Protein AF-A0A9D6NRF8-F1 (afdb_monomer_lite)

Structure (mmCIF, N/CA/C/O backbone):
data_AF-A0A9D6NRF8-F1
#
_entry.id   AF-A0A9D6NRF8-F1
#
loop_
_atom_site.group_PDB
_atom_site.id
_atom_site.type_symbol
_atom_site.label_atom_id
_atom_site.label_alt_id
_atom_site.label_comp_id
_atom_site.label_asym_id
_atom_site.label_entity_id
_atom_site.label_seq_id
_atom_site.pdbx_PDB_ins_code
_atom_site.Cartn_x
_atom_site.Cartn_y
_atom_site.Cartn_z
_atom_site.occupancy
_atom_site.B_iso_or_equiv
_atom_site.auth_seq_id
_atom_site.auth_comp_id
_atom_site.auth_asym_id
_atom_site.auth_atom_id
_atom_site.pdbx_PDB_model_num
ATOM 1 N N . MET A 1 1 ? 6.842 20.032 -5.860 1.00 57.06 1 MET A N 1
ATOM 2 C CA . MET A 1 1 ? 5.578 19.379 -5.430 1.00 57.06 1 MET A CA 1
ATOM 3 C C . MET A 1 1 ? 4.838 18.588 -6.525 1.00 57.06 1 MET A C 1
ATOM 5 O O . MET A 1 1 ? 4.118 17.661 -6.179 1.00 57.06 1 MET A O 1
ATOM 9 N N . LYS A 1 2 ? 5.021 18.854 -7.833 1.00 57.56 2 LYS A N 1
ATOM 10 C CA . LYS A 1 2 ? 4.285 18.153 -8.916 1.00 57.56 2 LYS A CA 1
ATOM 11 C C . LYS A 1 2 ? 4.530 16.628 -9.007 1.00 57.56 2 LYS A C 1
ATOM 13 O O . LYS A 1 2 ? 3.641 15.907 -9.446 1.00 57.56 2 LYS A O 1
ATOM 18 N N . HIS A 1 3 ? 5.682 16.123 -8.555 1.00 65.31 3 HIS A N 1
ATOM 19 C CA . HIS A 1 3 ? 6.036 14.695 -8.653 1.00 65.31 3 HIS A CA 1
ATOM 20 C C . HIS A 1 3 ? 5.381 13.787 -7.595 1.00 65.31 3 HIS A C 1
ATOM 22 O O . HIS A 1 3 ? 5.266 12.589 -7.826 1.00 65.31 3 HIS A O 1
ATOM 28 N N . ALA A 1 4 ? 4.906 14.333 -6.468 1.00 81.69 4 ALA A N 1
ATOM 29 C CA . ALA A 1 4 ? 4.373 13.530 -5.360 1.00 81.69 4 ALA A CA 1
ATOM 30 C C . ALA A 1 4 ? 2.891 13.151 -5.526 1.00 81.69 4 ALA A C 1
ATOM 32 O O . ALA A 1 4 ? 2.429 12.170 -4.955 1.00 81.69 4 ALA A O 1
ATOM 33 N N . ARG A 1 5 ? 2.130 13.892 -6.340 1.00 88.00 5 ARG A N 1
ATOM 34 C CA . ARG A 1 5 ? 0.669 13.735 -6.419 1.00 88.00 5 ARG A CA 1
ATOM 35 C C . ARG A 1 5 ? 0.232 12.364 -6.943 1.00 88.00 5 ARG A C 1
ATOM 37 O O . ARG A 1 5 ? -0.713 11.790 -6.421 1.00 88.00 5 ARG A O 1
ATOM 44 N N . ARG A 1 6 ? 0.911 11.840 -7.970 1.00 88.31 6 ARG A N 1
ATOM 45 C CA . ARG A 1 6 ? 0.571 10.535 -8.565 1.00 88.31 6 ARG A CA 1
ATOM 46 C C . ARG A 1 6 ? 0.812 9.376 -7.584 1.00 88.31 6 ARG A C 1
ATOM 48 O O . ARG A 1 6 ? -0.143 8.647 -7.342 1.00 88.31 6 ARG A O 1
ATOM 55 N N . PRO A 1 7 ? 2.008 9.225 -6.977 1.00 86.94 7 PRO A N 1
ATOM 56 C CA . PRO A 1 7 ? 2.237 8.200 -5.958 1.00 86.94 7 PRO A CA 1
ATOM 57 C C . PRO A 1 7 ? 1.274 8.291 -4.773 1.00 86.94 7 PRO A C 1
ATOM 59 O O . PRO A 1 7 ? 0.786 7.262 -4.323 1.00 86.94 7 PRO A O 1
ATOM 62 N N . LEU A 1 8 ? 0.957 9.505 -4.305 1.00 88.19 8 LEU A N 1
ATOM 63 C CA . LEU A 1 8 ? 0.017 9.699 -3.199 1.00 88.19 8 LEU A CA 1
ATOM 64 C C . LEU A 1 8 ? -1.392 9.210 -3.551 1.00 88.19 8 LEU A C 1
ATOM 66 O O . LEU A 1 8 ? -1.963 8.434 -2.796 1.00 88.19 8 LEU A O 1
ATOM 70 N N . LEU A 1 9 ? -1.935 9.604 -4.708 1.00 92.06 9 LEU A N 1
ATOM 71 C CA . LEU A 1 9 ? -3.268 9.163 -5.139 1.00 92.06 9 LEU A CA 1
ATOM 72 C C . LEU A 1 9 ? -3.340 7.644 -5.327 1.00 92.06 9 LEU A C 1
ATOM 74 O O . LEU A 1 9 ? -4.295 7.017 -4.878 1.00 92.06 9 LEU A O 1
ATOM 78 N N . VAL A 1 10 ? -2.322 7.049 -5.955 1.00 88.88 10 VAL A N 1
ATOM 79 C CA . VAL A 1 10 ? -2.254 5.590 -6.127 1.00 88.88 10 VAL A CA 1
ATOM 80 C C . VAL A 1 10 ? -2.159 4.894 -4.769 1.00 88.88 10 VAL A C 1
ATOM 82 O O . VAL A 1 10 ? -2.872 3.923 -4.542 1.00 88.88 10 VAL A O 1
ATOM 85 N N . GLY A 1 11 ? -1.342 5.416 -3.851 1.00 88.50 11 GLY A N 1
ATOM 86 C CA . GLY A 1 11 ? -1.225 4.901 -2.488 1.00 88.50 11 GLY A CA 1
ATOM 87 C C . GLY A 1 11 ? -2.538 4.979 -1.708 1.00 88.50 11 GLY A C 1
ATOM 88 O O . GLY A 1 11 ? -2.899 4.014 -1.042 1.00 88.50 11 GLY A O 1
ATOM 89 N N . MET A 1 12 ? -3.291 6.077 -1.841 1.00 89.44 12 MET A N 1
ATOM 90 C CA . MET A 1 12 ? -4.616 6.214 -1.226 1.00 89.44 12 MET A CA 1
ATOM 91 C C . MET A 1 12 ? -5.593 5.168 -1.767 1.00 89.44 12 MET A C 1
ATOM 93 O O . MET A 1 12 ? -6.209 4.460 -0.979 1.00 89.44 12 MET A O 1
ATOM 97 N N . ILE A 1 13 ? -5.703 5.027 -3.093 1.00 91.19 13 ILE A N 1
ATOM 98 C CA . ILE A 1 13 ? -6.592 4.030 -3.713 1.00 91.19 13 ILE A CA 1
ATOM 99 C C . ILE A 1 13 ? -6.191 2.615 -3.281 1.00 91.19 13 ILE A C 1
ATOM 101 O O . ILE A 1 13 ? -7.047 1.824 -2.898 1.00 91.19 13 ILE A O 1
ATOM 105 N N . HIS A 1 14 ? -4.894 2.308 -3.294 1.00 87.69 14 HIS A N 1
ATOM 106 C CA . HIS A 1 14 ? -4.375 1.004 -2.892 1.00 87.69 14 HIS A CA 1
ATOM 107 C C . HIS A 1 14 ? -4.666 0.686 -1.417 1.00 87.69 14 HIS A C 1
ATOM 109 O O . HIS A 1 14 ? -5.131 -0.409 -1.106 1.00 87.69 14 HIS A O 1
ATOM 115 N N . GLY A 1 15 ? -4.437 1.644 -0.514 1.00 87.31 15 GLY A N 1
ATOM 116 C CA . GLY A 1 15 ? -4.718 1.483 0.914 1.00 87.31 15 GLY A CA 1
ATOM 117 C C . GLY A 1 15 ? -6.210 1.313 1.206 1.00 87.31 15 GLY A C 1
ATOM 118 O O . GLY A 1 15 ? -6.589 0.427 1.970 1.00 87.31 15 GLY A O 1
ATOM 119 N N . LEU A 1 16 ? -7.064 2.107 0.551 1.00 88.75 16 LEU A N 1
ATOM 120 C CA . LEU A 1 16 ? -8.520 1.988 0.672 1.00 88.75 16 LEU A CA 1
ATOM 121 C C . LEU A 1 16 ? -9.036 0.645 0.140 1.00 88.75 16 LEU A C 1
ATOM 123 O O . LEU A 1 16 ? -9.908 0.046 0.759 1.00 88.75 16 LEU A O 1
ATOM 127 N N . ALA A 1 17 ? -8.488 0.165 -0.978 1.00 84.94 17 ALA A N 1
ATOM 128 C CA . ALA A 1 17 ? -8.901 -1.095 -1.590 1.00 84.94 17 ALA A CA 1
ATOM 129 C C . ALA A 1 17 ? -8.434 -2.334 -0.806 1.00 84.94 17 ALA A C 1
ATOM 131 O O . ALA A 1 17 ? -9.108 -3.359 -0.838 1.00 84.94 17 ALA A O 1
ATOM 132 N N . GLY A 1 18 ? -7.279 -2.262 -0.136 1.00 81.75 18 GLY A N 1
ATOM 133 C CA . GLY A 1 18 ? -6.674 -3.405 0.549 1.00 81.75 18 GLY A CA 1
ATOM 134 C C . GLY A 1 18 ? -6.773 -3.335 2.070 1.00 81.75 18 GLY A C 1
ATOM 135 O O . GLY A 1 18 ? -7.573 -4.028 2.698 1.00 81.75 18 GLY A O 1
ATOM 136 N N . SER A 1 19 ? -5.908 -2.525 2.684 1.00 85.00 19 SER A N 1
ATOM 137 C CA . SER A 1 19 ? -5.660 -2.562 4.131 1.00 85.00 19 SER A CA 1
ATOM 138 C C . SER A 1 19 ? -6.810 -2.003 4.971 1.00 85.00 19 SER A C 1
ATOM 140 O O . SER A 1 19 ? -6.989 -2.440 6.110 1.00 85.00 19 SER A O 1
ATOM 142 N N . ALA A 1 20 ? -7.622 -1.097 4.421 1.00 89.00 20 ALA A N 1
ATOM 143 C CA . ALA A 1 20 ? -8.761 -0.524 5.136 1.00 89.00 20 ALA A CA 1
ATOM 144 C C . ALA A 1 20 ? -9.805 -1.582 5.533 1.00 89.00 20 ALA A C 1
ATOM 146 O O . ALA A 1 20 ? -10.320 -1.527 6.647 1.00 89.00 20 ALA A O 1
ATOM 147 N N . ALA A 1 21 ? -10.077 -2.569 4.672 1.00 89.38 21 ALA A N 1
ATOM 148 C CA . ALA A 1 21 ? -11.066 -3.610 4.956 1.00 89.38 21 ALA A CA 1
ATOM 149 C C . ALA A 1 21 ? -10.663 -4.467 6.168 1.00 89.38 21 ALA A C 1
ATOM 151 O O . ALA A 1 21 ? -11.464 -4.675 7.076 1.00 89.38 21 ALA A O 1
ATOM 152 N N . LEU A 1 22 ? -9.397 -4.898 6.225 1.00 89.81 22 LEU A N 1
ATOM 153 C CA . LEU A 1 22 ? -8.858 -5.675 7.349 1.00 89.81 22 LEU A CA 1
ATOM 154 C C . LEU A 1 22 ? -8.834 -4.867 8.650 1.00 89.81 22 LEU A C 1
ATOM 156 O O . LEU A 1 22 ? -9.183 -5.386 9.709 1.00 89.81 22 LEU A O 1
ATOM 160 N N . MET A 1 23 ? -8.454 -3.590 8.570 1.00 93.62 23 MET A N 1
ATOM 161 C CA . MET A 1 23 ? -8.457 -2.690 9.722 1.00 93.62 23 MET A CA 1
ATOM 162 C C . MET A 1 23 ? -9.872 -2.507 10.281 1.00 93.62 23 MET A C 1
ATOM 164 O O . MET A 1 23 ? -10.072 -2.605 11.490 1.00 93.62 23 MET A O 1
ATOM 168 N N . LEU A 1 24 ? -10.856 -2.258 9.410 1.00 92.25 24 LEU A N 1
ATOM 169 C CA . LEU A 1 24 ? -12.256 -2.112 9.806 1.00 92.25 24 LEU A CA 1
ATOM 170 C C . LEU A 1 24 ? -12.804 -3.410 10.399 1.00 92.25 24 LEU A C 1
ATOM 172 O O . LEU A 1 24 ? -13.465 -3.364 11.433 1.00 92.25 24 LEU A O 1
ATOM 176 N N . LEU A 1 25 ? -12.472 -4.560 9.808 1.00 93.25 25 LEU A N 1
ATOM 177 C CA . LEU A 1 25 ? -12.856 -5.863 10.345 1.00 93.25 25 LEU A CA 1
ATOM 178 C C . LEU A 1 25 ? -12.362 -6.034 11.787 1.00 93.25 25 LEU A C 1
ATOM 180 O O . LEU A 1 25 ? -13.151 -6.345 12.674 1.00 93.25 25 LEU A O 1
ATOM 184 N N . ALA A 1 26 ? -11.087 -5.751 12.055 1.00 93.94 26 ALA A N 1
ATOM 185 C CA . ALA A 1 26 ? -10.551 -5.818 13.411 1.00 93.94 26 ALA A CA 1
ATOM 186 C C . ALA A 1 26 ? -11.203 -4.788 14.349 1.00 93.94 26 ALA A C 1
ATOM 188 O O . ALA A 1 26 ? -11.558 -5.131 15.477 1.00 93.94 26 ALA A O 1
ATOM 189 N N . LEU A 1 27 ? -11.438 -3.556 13.885 1.00 95.06 27 LEU A N 1
ATOM 190 C CA . LEU A 1 27 ? -12.100 -2.512 14.676 1.00 95.06 27 LEU A CA 1
ATOM 191 C C . LEU A 1 27 ? -13.500 -2.919 15.145 1.00 95.06 27 LEU A C 1
ATOM 193 O O . LEU A 1 27 ? -13.861 -2.600 16.274 1.00 95.06 27 LEU A O 1
ATOM 197 N N . THR A 1 28 ? -14.264 -3.660 14.335 1.00 94.94 28 THR A N 1
ATOM 198 C CA . THR A 1 28 ? -15.611 -4.127 14.730 1.00 94.94 28 THR A CA 1
ATOM 199 C C . THR A 1 28 ? -15.597 -5.087 15.920 1.00 94.94 28 THR A C 1
ATOM 201 O O . THR A 1 28 ? -16.603 -5.224 16.611 1.00 94.94 28 THR A O 1
ATOM 204 N N . THR A 1 29 ? -14.455 -5.720 16.197 1.00 95.38 29 THR A N 1
ATOM 205 C CA . THR A 1 29 ? -14.283 -6.634 17.336 1.00 95.38 29 THR A CA 1
ATOM 206 C C . THR A 1 29 ? -13.816 -5.935 18.614 1.00 95.38 29 THR A C 1
ATOM 208 O O . THR A 1 29 ? -13.770 -6.563 19.671 1.00 95.38 29 THR A O 1
ATOM 211 N N . ILE A 1 30 ? -13.479 -4.641 18.548 1.00 95.50 30 ILE A N 1
ATOM 212 C CA . ILE A 1 30 ? -12.945 -3.873 19.675 1.00 95.50 30 ILE A CA 1
ATOM 213 C C . ILE A 1 30 ? -14.065 -3.002 20.271 1.00 95.50 30 ILE A C 1
ATOM 215 O O . ILE A 1 30 ? -14.457 -2.008 19.665 1.00 95.50 30 ILE A O 1
ATOM 219 N N . PRO A 1 31 ? -14.555 -3.300 21.488 1.00 92.38 31 PRO A N 1
ATOM 220 C CA . PRO A 1 31 ? -15.668 -2.560 22.089 1.00 92.38 31 PRO A CA 1
ATOM 221 C C . PRO A 1 31 ? -15.275 -1.184 22.660 1.00 92.38 31 PRO A C 1
ATOM 223 O O . PRO A 1 31 ? -16.145 -0.375 22.966 1.00 92.38 31 PRO A O 1
ATOM 226 N N . SER A 1 32 ? -13.977 -0.902 22.837 1.00 95.88 32 SER A N 1
ATOM 227 C CA . SER A 1 32 ? -13.482 0.348 23.433 1.00 95.88 32 SER A CA 1
ATOM 228 C C . SER A 1 32 ? -12.984 1.334 22.366 1.00 95.88 32 SER A C 1
ATOM 230 O O . SER A 1 32 ? -12.019 1.015 21.664 1.00 95.88 32 SER A O 1
ATOM 232 N N . PRO A 1 33 ? -13.540 2.562 22.286 1.00 93.62 33 PRO A N 1
ATOM 233 C CA . PRO A 1 33 ? -13.097 3.576 21.323 1.00 93.62 33 PRO A CA 1
ATOM 234 C C . PRO A 1 33 ? -11.614 3.939 21.454 1.00 93.62 33 PRO A C 1
ATOM 236 O O . PRO A 1 33 ? -10.927 4.144 20.454 1.00 93.62 33 PRO A O 1
ATOM 239 N N . LEU A 1 34 ? -11.096 3.981 22.685 1.00 97.25 34 LEU A N 1
ATOM 240 C CA . LEU A 1 34 ? -9.694 4.307 22.938 1.00 97.25 34 LEU A CA 1
ATOM 241 C C . LEU A 1 34 ? -8.758 3.196 22.442 1.00 97.25 34 LEU A C 1
ATOM 243 O O . LEU A 1 34 ? -7.733 3.485 21.826 1.00 97.25 34 LEU A O 1
ATOM 247 N N . LEU A 1 3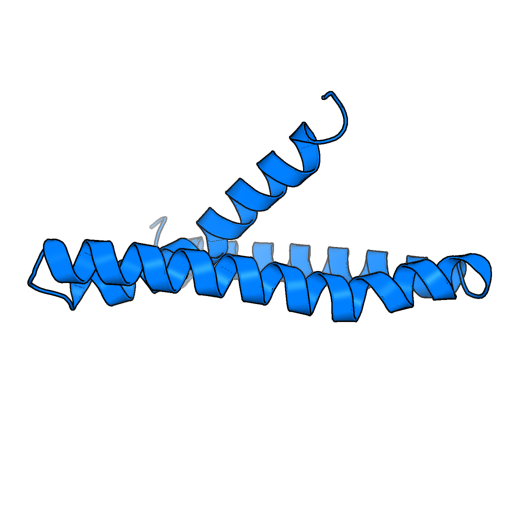5 ? -9.129 1.928 22.656 1.00 96.50 35 LEU A N 1
ATOM 248 C CA . LEU A 1 35 ? -8.379 0.790 22.114 1.00 96.50 35 LEU A CA 1
ATOM 249 C C . LEU A 1 35 ? -8.467 0.741 20.585 1.00 96.50 35 LEU A C 1
ATOM 251 O O . LEU A 1 35 ? -7.475 0.423 19.935 1.00 96.50 35 LEU A O 1
ATOM 255 N N . GLY A 1 36 ? -9.611 1.115 20.006 1.00 96.50 36 GLY A N 1
ATOM 256 C CA . GLY A 1 36 ? -9.767 1.252 18.559 1.00 96.50 36 GLY A CA 1
ATOM 257 C C . GLY A 1 36 ? -8.831 2.312 17.968 1.00 96.50 36 GLY A C 1
ATOM 258 O O . GLY A 1 36 ? -8.146 2.051 16.981 1.00 96.50 36 GLY A O 1
ATOM 259 N N . LEU A 1 37 ? -8.720 3.483 18.604 1.00 96.56 37 LEU A N 1
ATOM 260 C CA . LEU A 1 37 ? -7.769 4.527 18.197 1.00 96.56 37 LEU A CA 1
ATOM 261 C C . LEU A 1 37 ? -6.311 4.062 18.304 1.00 96.56 37 LEU A C 1
ATOM 263 O O . LEU A 1 37 ? -5.525 4.291 17.382 1.00 96.56 37 LEU A O 1
ATOM 267 N N . ALA A 1 38 ? -5.954 3.378 19.394 1.00 97.12 38 ALA A N 1
ATOM 268 C CA . ALA A 1 38 ? -4.622 2.798 19.550 1.00 97.12 38 ALA A CA 1
ATOM 269 C C . ALA A 1 38 ? -4.326 1.762 18.452 1.00 97.12 38 ALA A C 1
ATOM 271 O O . ALA A 1 38 ? -3.249 1.786 17.854 1.00 97.12 38 ALA A O 1
ATOM 272 N N . TYR A 1 39 ? -5.301 0.906 18.132 1.00 95.81 39 TYR A N 1
ATOM 273 C CA . TYR A 1 39 ? -5.198 -0.065 17.048 1.00 95.81 39 TYR A CA 1
ATOM 274 C C . TYR A 1 39 ? -4.973 0.613 15.691 1.00 95.81 39 TYR A C 1
ATOM 276 O O . TYR A 1 39 ? -4.054 0.221 14.977 1.00 95.81 39 TYR A O 1
ATOM 284 N N . ILE A 1 40 ? -5.732 1.664 15.358 1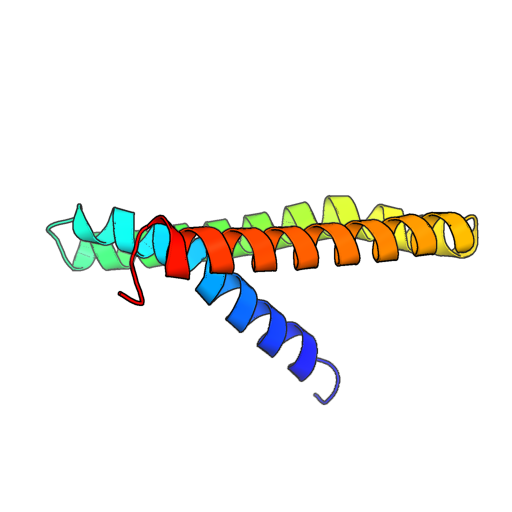.00 95.12 40 ILE A N 1
ATOM 285 C CA . ILE A 1 40 ? -5.535 2.439 14.120 1.00 95.12 40 ILE A CA 1
ATOM 286 C C . ILE A 1 40 ? -4.110 2.999 14.050 1.00 95.12 40 ILE A C 1
ATOM 288 O O . ILE A 1 40 ? -3.465 2.899 13.007 1.00 95.12 40 ILE A O 1
ATOM 292 N N . GLY A 1 41 ? -3.599 3.557 15.152 1.00 96.00 41 GLY A N 1
ATOM 293 C CA . GLY A 1 41 ? -2.234 4.082 15.214 1.00 96.00 41 GLY A CA 1
ATOM 294 C C . GLY A 1 41 ? -1.179 3.004 14.957 1.00 96.00 41 GLY A C 1
ATOM 295 O O . GLY A 1 41 ? -0.318 3.173 14.092 1.00 96.00 41 GLY A O 1
ATOM 296 N N . ILE A 1 42 ? -1.273 1.873 15.660 1.00 96.38 42 ILE A N 1
ATOM 297 C CA . ILE A 1 42 ? -0.333 0.748 15.527 1.00 96.38 42 ILE A CA 1
ATOM 298 C C . ILE A 1 42 ? -0.409 0.140 14.123 1.00 96.38 42 ILE A C 1
ATOM 300 O O . ILE A 1 42 ? 0.621 -0.049 13.476 1.00 96.38 42 ILE A O 1
ATOM 304 N N . PHE A 1 43 ? -1.619 -0.128 13.631 1.00 94.56 43 PHE A N 1
ATOM 305 C CA . PHE A 1 43 ? -1.847 -0.678 12.298 1.00 94.56 43 PHE A CA 1
ATOM 306 C C . PHE A 1 43 ? -1.342 0.272 11.211 1.00 94.56 43 PHE A C 1
ATOM 308 O O . PHE A 1 43 ? -0.658 -0.160 10.286 1.00 94.56 43 PHE A O 1
ATOM 315 N N . GLY A 1 44 ? -1.621 1.570 11.337 1.00 92.62 44 GLY A N 1
ATOM 316 C CA . GLY A 1 44 ? -1.170 2.590 10.396 1.00 92.62 44 GLY A CA 1
ATOM 317 C C . GLY A 1 44 ? 0.354 2.668 10.318 1.00 92.62 44 GLY A C 1
ATOM 318 O O . GLY A 1 44 ? 0.918 2.582 9.226 1.00 92.62 44 GLY A O 1
ATOM 319 N N . VAL A 1 45 ? 1.035 2.758 11.466 1.00 95.94 45 VAL A N 1
ATOM 320 C CA . VAL A 1 45 ? 2.507 2.781 11.522 1.00 95.94 45 VAL A CA 1
ATOM 321 C C . VAL A 1 45 ? 3.096 1.478 10.980 1.00 95.94 45 VAL A C 1
ATOM 323 O O . VAL A 1 45 ? 4.005 1.519 10.149 1.00 95.94 45 VAL A O 1
ATOM 326 N N . GLY A 1 46 ? 2.551 0.328 11.386 1.00 94.25 46 GLY A N 1
ATOM 327 C CA . GLY A 1 46 ? 2.976 -0.984 10.900 1.00 94.25 46 GLY A CA 1
ATOM 328 C C . GLY A 1 46 ? 2.789 -1.142 9.390 1.00 94.25 46 GLY A C 1
ATOM 329 O O . GLY A 1 46 ? 3.693 -1.619 8.707 1.00 94.25 46 GLY A O 1
ATOM 330 N N . SER A 1 47 ? 1.666 -0.673 8.844 1.00 91.81 47 SER A N 1
ATOM 331 C CA . SER A 1 47 ? 1.382 -0.697 7.408 1.00 91.81 47 SER A CA 1
ATOM 332 C C . SER A 1 47 ? 2.339 0.201 6.630 1.00 91.81 47 SER A C 1
ATOM 334 O O . SER A 1 47 ? 2.862 -0.229 5.604 1.00 91.81 47 SER A O 1
ATOM 336 N N . ILE A 1 48 ? 2.598 1.429 7.096 1.00 92.06 48 ILE A N 1
ATOM 337 C CA . ILE A 1 48 ? 3.560 2.333 6.446 1.00 92.06 48 ILE A CA 1
ATOM 338 C C . ILE A 1 48 ? 4.956 1.705 6.473 1.00 92.06 48 ILE A C 1
ATOM 340 O O . ILE A 1 48 ? 5.612 1.628 5.434 1.00 92.06 48 ILE A O 1
ATOM 344 N N . GLY A 1 49 ? 5.391 1.206 7.633 1.00 94.94 49 GLY A N 1
ATOM 345 C CA . GLY A 1 49 ? 6.678 0.530 7.785 1.00 94.94 49 GLY A CA 1
ATOM 346 C C . GLY A 1 49 ? 6.806 -0.684 6.863 1.00 94.94 49 GLY A C 1
ATOM 347 O O . GLY A 1 49 ? 7.770 -0.784 6.107 1.00 94.94 49 GLY A O 1
ATOM 348 N N . GLY A 1 50 ? 5.803 -1.563 6.851 1.00 92.88 50 GLY A N 1
ATOM 349 C CA . GLY A 1 50 ? 5.763 -2.741 5.985 1.00 92.88 50 GLY A CA 1
ATOM 350 C C . GLY A 1 50 ? 5.785 -2.384 4.498 1.00 92.88 50 GLY A C 1
ATOM 351 O O . GLY A 1 50 ? 6.566 -2.961 3.740 1.00 92.88 50 GLY A O 1
ATOM 352 N N . MET A 1 51 ? 5.001 -1.386 4.076 1.00 92.25 51 MET A N 1
ATOM 353 C CA . MET A 1 51 ? 5.011 -0.899 2.694 1.00 92.25 51 MET A CA 1
ATOM 354 C C . MET A 1 51 ? 6.379 -0.336 2.303 1.00 92.25 51 MET A C 1
ATOM 356 O O . MET A 1 51 ? 6.865 -0.649 1.216 1.00 92.25 51 MET A O 1
ATOM 360 N N . LEU A 1 52 ? 7.021 0.454 3.170 1.00 92.38 52 LEU A N 1
ATOM 361 C CA . LEU A 1 52 ? 8.353 1.010 2.917 1.00 92.38 52 LEU A CA 1
ATOM 362 C C . LEU A 1 52 ? 9.408 -0.090 2.785 1.00 92.38 52 LEU A C 1
ATOM 364 O O . LEU A 1 52 ? 10.188 -0.073 1.829 1.00 92.38 52 LEU A O 1
ATOM 368 N N . VAL A 1 53 ? 9.410 -1.055 3.706 1.00 96.19 53 VAL A N 1
ATOM 369 C CA . VAL A 1 53 ? 10.359 -2.176 3.705 1.00 96.19 53 VAL A CA 1
ATOM 370 C C . VAL A 1 53 ? 10.178 -3.022 2.448 1.00 96.19 53 VAL A C 1
ATOM 372 O O . VAL A 1 53 ? 11.127 -3.166 1.679 1.00 96.19 53 VAL A O 1
ATOM 375 N N . MET A 1 54 ? 8.963 -3.502 2.169 1.00 94.00 54 MET A N 1
ATOM 376 C CA . MET A 1 54 ? 8.705 -4.366 1.011 1.00 94.00 54 MET A CA 1
ATOM 377 C C . MET A 1 54 ? 8.959 -3.645 -0.318 1.00 94.00 54 MET A C 1
ATOM 379 O O . MET A 1 54 ? 9.589 -4.206 -1.218 1.00 94.00 54 MET A O 1
ATOM 383 N N . SER A 1 55 ? 8.541 -2.380 -0.436 1.00 89.56 55 SER A N 1
ATOM 384 C CA . SER A 1 55 ? 8.783 -1.580 -1.646 1.00 89.56 55 SER A CA 1
ATOM 385 C C . SER A 1 55 ? 10.269 -1.335 -1.878 1.00 89.56 55 SER A C 1
ATOM 387 O O . SER A 1 55 ? 10.712 -1.348 -3.023 1.00 89.56 55 SER A O 1
ATOM 389 N N . SER A 1 56 ? 11.050 -1.139 -0.814 1.00 92.31 56 SER A N 1
ATOM 390 C CA . SER A 1 56 ? 12.501 -0.965 -0.922 1.00 92.31 56 SER A CA 1
ATOM 391 C C . SER A 1 56 ? 13.183 -2.283 -1.279 1.00 92.31 56 SER A C 1
ATOM 393 O O . SER A 1 56 ? 13.978 -2.316 -2.217 1.00 92.31 56 SER A O 1
ATOM 395 N N . MET A 1 57 ? 12.830 -3.375 -0.594 1.00 94.94 57 MET A N 1
ATOM 396 C CA . MET A 1 57 ? 13.384 -4.712 -0.836 1.00 94.94 57 MET A CA 1
ATOM 397 C C . MET A 1 57 ? 13.174 -5.176 -2.277 1.00 94.94 57 MET A C 1
ATOM 399 O O . MET A 1 57 ? 14.089 -5.737 -2.872 1.00 94.94 57 MET A O 1
ATOM 403 N N . ILE A 1 58 ? 11.996 -4.926 -2.852 1.00 90.81 58 ILE A N 1
ATOM 404 C CA . ILE A 1 58 ? 11.698 -5.296 -4.239 1.00 90.81 58 ILE A CA 1
ATOM 405 C C . ILE A 1 58 ? 12.219 -4.220 -5.201 1.00 90.81 58 ILE A C 1
ATOM 407 O O . ILE A 1 58 ? 12.882 -4.525 -6.191 1.00 90.81 58 ILE A O 1
ATOM 411 N N . GLY A 1 59 ? 11.950 -2.945 -4.921 1.00 90.75 59 GLY A N 1
ATOM 412 C CA . GLY A 1 59 ? 12.216 -1.833 -5.832 1.00 90.75 59 GLY A CA 1
ATOM 413 C C . GLY A 1 59 ? 13.698 -1.526 -6.049 1.00 90.75 59 GLY A C 1
ATOM 414 O O . GLY A 1 59 ? 14.088 -1.239 -7.183 1.00 90.75 59 GLY A O 1
ATOM 415 N N . LEU A 1 60 ? 14.540 -1.613 -5.013 1.00 91.50 60 LEU A N 1
ATOM 416 C CA . LEU A 1 60 ? 15.976 -1.312 -5.123 1.00 91.50 60 LEU A CA 1
ATOM 417 C C . LEU A 1 60 ? 16.698 -2.247 -6.113 1.00 91.50 60 LEU A C 1
ATOM 419 O O . LEU A 1 60 ? 17.335 -1.729 -7.039 1.00 91.50 60 LEU A O 1
ATOM 423 N N . PRO A 1 61 ? 16.551 -3.588 -6.028 1.00 86.81 61 PRO A N 1
ATOM 424 C CA . PRO A 1 61 ? 17.078 -4.498 -7.043 1.00 86.81 61 PRO A CA 1
ATOM 425 C C . PRO A 1 61 ? 16.600 -4.168 -8.458 1.00 86.81 61 PRO A C 1
ATOM 427 O O . PRO A 1 61 ? 17.403 -4.194 -9.392 1.00 86.81 61 PRO A O 1
ATOM 430 N N . PHE A 1 62 ? 15.323 -3.807 -8.638 1.00 87.75 62 PHE A N 1
ATOM 431 C CA . PHE A 1 62 ? 14.787 -3.430 -9.951 1.00 87.75 62 PHE A CA 1
ATOM 432 C C . PHE A 1 62 ? 15.454 -2.175 -10.518 1.00 87.75 62 PHE A C 1
ATOM 434 O O . PHE A 1 62 ? 15.729 -2.121 -11.719 1.00 87.75 62 PHE A O 1
ATOM 441 N N . VAL A 1 63 ? 15.740 -1.173 -9.685 1.00 87.69 63 VAL A N 1
ATOM 442 C CA . VAL A 1 63 ? 16.419 0.058 -10.117 1.00 87.69 63 VAL A CA 1
ATOM 443 C C . VAL A 1 63 ? 17.880 -0.216 -10.478 1.00 87.69 63 VAL A C 1
ATOM 445 O O . VAL A 1 63 ? 18.352 0.262 -11.513 1.00 87.69 63 VAL A O 1
ATOM 448 N N . TRP A 1 64 ? 18.594 -1.014 -9.681 1.00 86.25 64 TRP A N 1
ATOM 449 C CA . TRP A 1 64 ? 19.993 -1.358 -9.958 1.00 86.25 64 TRP A CA 1
ATOM 450 C C . TRP A 1 64 ? 20.155 -2.236 -11.201 1.00 86.25 64 TRP A C 1
ATOM 452 O O . TRP A 1 64 ? 21.029 -1.983 -12.032 1.00 86.25 64 TRP A O 1
ATOM 462 N N . THR A 1 65 ? 19.279 -3.221 -11.389 1.00 87.06 65 THR A N 1
ATOM 463 C CA . THR 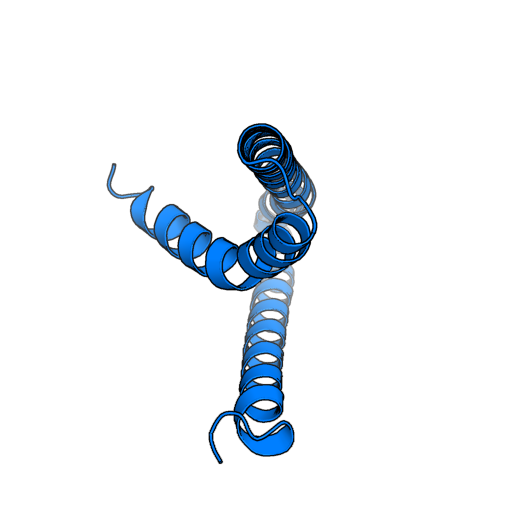A 1 65 ? 19.320 -4.122 -12.554 1.00 87.06 65 THR A CA 1
ATOM 464 C C . THR A 1 65 ? 18.782 -3.478 -13.834 1.00 87.06 65 THR A C 1
ATOM 466 O O . THR A 1 65 ? 19.137 -3.923 -14.928 1.00 87.06 65 THR A O 1
ATOM 469 N N . ALA A 1 66 ? 17.996 -2.395 -13.743 1.00 80.50 66 ALA A N 1
ATOM 470 C CA . ALA A 1 66 ? 17.364 -1.752 -14.901 1.00 80.50 66 ALA A CA 1
ATOM 471 C C . ALA A 1 66 ? 18.359 -1.261 -15.960 1.00 80.50 66 ALA A C 1
ATOM 473 O O . ALA A 1 66 ? 18.027 -1.277 -17.144 1.00 80.50 66 ALA A O 1
ATOM 474 N N . ARG A 1 67 ? 19.582 -0.869 -15.573 1.00 77.56 67 ARG A N 1
ATOM 475 C CA . ARG A 1 67 ? 20.606 -0.438 -16.544 1.00 77.56 67 ARG A CA 1
ATOM 476 C C . ARG A 1 67 ? 21.211 -1.605 -17.330 1.00 77.56 67 ARG A C 1
ATOM 478 O O . ARG A 1 67 ? 21.613 -1.412 -18.471 1.00 77.56 67 ARG A O 1
ATOM 485 N N . ARG A 1 68 ? 21.277 -2.804 -16.737 1.00 80.62 68 ARG A N 1
ATOM 486 C CA . ARG A 1 68 ? 21.912 -3.995 -17.333 1.00 80.62 68 ARG A CA 1
ATOM 487 C C . ARG A 1 68 ? 20.907 -4.888 -18.067 1.00 80.62 68 ARG A C 1
ATOM 489 O O . ARG A 1 68 ? 21.223 -5.405 -19.131 1.00 80.62 68 ARG A O 1
ATOM 496 N N . PHE A 1 69 ? 19.695 -5.026 -17.529 1.00 85.94 69 PHE A N 1
ATOM 497 C CA . PHE A 1 69 ? 18.667 -5.963 -17.998 1.00 85.94 69 PHE A CA 1
ATOM 498 C C . PHE A 1 69 ? 17.320 -5.271 -18.253 1.00 85.94 69 PHE A C 1
ATOM 500 O O . PHE A 1 69 ? 16.260 -5.768 -17.873 1.00 85.94 69 PHE A O 1
ATOM 507 N N . SER A 1 70 ? 17.349 -4.113 -18.918 1.00 84.06 70 SER A N 1
ATOM 508 C CA . SER A 1 70 ? 16.163 -3.270 -19.147 1.00 84.06 70 SER A CA 1
ATOM 509 C C . SER A 1 70 ? 14.968 -4.032 -19.749 1.00 84.06 70 SER A C 1
ATOM 511 O O . SER A 1 70 ? 13.852 -3.919 -19.243 1.00 84.06 70 SER A O 1
ATOM 513 N N . ARG A 1 71 ? 15.199 -4.889 -20.760 1.00 86.69 71 ARG A N 1
ATOM 514 C CA . ARG A 1 71 ? 14.136 -5.685 -21.408 1.00 86.69 71 ARG A CA 1
ATOM 515 C C . ARG A 1 71 ? 13.469 -6.681 -20.455 1.00 86.69 71 ARG A C 1
ATOM 517 O O . ARG A 1 71 ? 12.249 -6.789 -20.463 1.00 86.69 71 ARG A O 1
ATOM 524 N N . ILE A 1 72 ? 14.251 -7.366 -19.618 1.00 88.12 72 ILE A N 1
ATOM 525 C CA . ILE A 1 72 ? 13.729 -8.337 -18.643 1.00 88.12 72 ILE A CA 1
ATOM 526 C C . ILE A 1 72 ? 12.926 -7.602 -17.569 1.00 88.12 72 ILE A C 1
ATOM 528 O O . ILE A 1 72 ? 11.785 -7.967 -17.296 1.00 88.12 72 ILE A O 1
ATOM 532 N N . ASN A 1 73 ? 13.463 -6.502 -17.032 1.00 89.25 73 ASN A N 1
ATOM 533 C CA . ASN A 1 73 ? 12.751 -5.687 -16.046 1.00 89.25 73 ASN A CA 1
ATOM 534 C C . ASN A 1 73 ? 11.445 -5.116 -16.604 1.00 89.25 73 ASN A C 1
ATOM 536 O O . ASN A 1 73 ? 10.461 -5.001 -15.875 1.00 89.25 73 ASN A O 1
ATOM 540 N N . GLN A 1 74 ? 11.421 -4.735 -17.881 1.00 89.62 74 GLN A N 1
ATOM 541 C CA . GLN A 1 74 ? 10.202 -4.277 -18.535 1.00 89.62 74 GLN A CA 1
ATOM 542 C C . GLN A 1 74 ? 9.199 -5.415 -18.733 1.00 89.62 74 GLN A C 1
ATOM 544 O O . GLN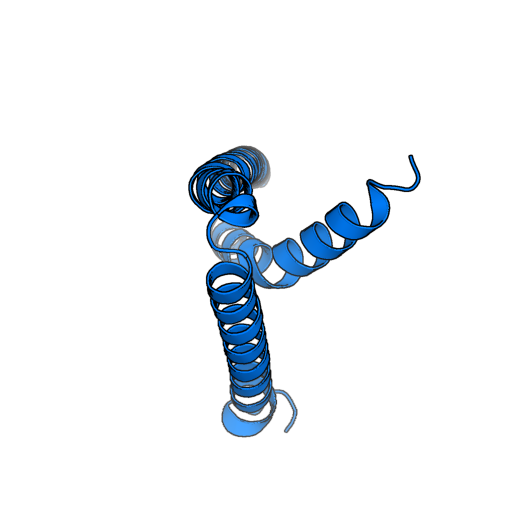 A 1 74 ? 8.028 -5.215 -18.424 1.00 89.62 74 GLN A O 1
ATOM 549 N N . GLY A 1 75 ? 9.659 -6.601 -19.145 1.00 93.19 75 GLY A N 1
ATOM 550 C CA . GLY A 1 75 ? 8.836 -7.809 -19.204 1.00 93.19 75 GLY A CA 1
ATOM 551 C C . GLY A 1 75 ? 8.154 -8.094 -17.868 1.00 93.19 75 GLY A C 1
ATOM 552 O O . GLY A 1 75 ? 6.930 -8.122 -17.820 1.00 93.19 75 GLY A O 1
ATOM 553 N N . ILE A 1 76 ? 8.925 -8.170 -16.776 1.00 91.88 76 ILE A N 1
ATOM 554 C CA . ILE A 1 76 ? 8.392 -8.452 -15.432 1.00 91.88 76 ILE A CA 1
ATOM 555 C C . ILE A 1 76 ? 7.373 -7.392 -14.990 1.00 91.88 76 ILE A C 1
ATOM 557 O O . ILE A 1 76 ? 6.317 -7.730 -14.459 1.00 91.88 76 ILE A O 1
ATOM 561 N N . LYS A 1 77 ? 7.657 -6.103 -15.225 1.00 91.25 77 LYS A N 1
ATOM 562 C CA . LYS A 1 77 ? 6.728 -5.013 -14.878 1.00 91.25 77 LYS A CA 1
ATOM 563 C C . LYS A 1 77 ? 5.406 -5.123 -15.636 1.00 91.25 77 LYS A C 1
ATOM 565 O O . LYS A 1 77 ? 4.349 -4.944 -15.035 1.00 91.25 77 LYS A O 1
ATOM 570 N N . VAL A 1 78 ? 5.461 -5.410 -16.937 1.00 95.06 78 VAL A N 1
ATOM 571 C CA . VAL A 1 78 ? 4.259 -5.553 -17.767 1.00 95.06 78 VAL A CA 1
ATOM 572 C C . VAL A 1 78 ? 3.468 -6.787 -17.349 1.00 95.06 78 VAL A C 1
ATOM 574 O O . VAL A 1 78 ? 2.269 -6.672 -17.118 1.00 95.06 78 VAL A O 1
ATOM 577 N N . THR A 1 79 ? 4.117 -7.940 -17.177 1.00 95.75 79 THR A N 1
ATOM 578 C CA . THR A 1 79 ? 3.426 -9.172 -16.773 1.00 95.75 79 THR A CA 1
ATOM 579 C C . THR A 1 79 ? 2.800 -9.043 -15.390 1.00 95.75 79 THR A C 1
ATOM 581 O O . THR A 1 79 ? 1.648 -9.424 -15.216 1.00 95.75 79 THR A O 1
ATOM 584 N N . ALA A 1 80 ? 3.507 -8.448 -14.423 1.00 93.75 80 ALA A N 1
ATOM 585 C CA . ALA A 1 80 ? 2.961 -8.193 -13.091 1.00 93.75 80 ALA A CA 1
ATOM 586 C C . ALA A 1 80 ? 1.759 -7.236 -13.141 1.00 93.75 80 ALA A C 1
ATOM 588 O O . ALA A 1 80 ? 0.753 -7.475 -12.476 1.00 93.75 80 ALA A O 1
ATOM 589 N N . GLY A 1 81 ? 1.837 -6.179 -13.958 1.00 93.69 81 GLY A N 1
ATOM 590 C CA . GLY A 1 81 ? 0.735 -5.237 -14.154 1.00 93.69 81 GLY A CA 1
ATOM 591 C C . GLY A 1 81 ? -0.497 -5.886 -14.787 1.00 93.69 81 GLY A C 1
ATOM 592 O O . GLY A 1 81 ? -1.603 -5.709 -14.284 1.00 93.69 81 GLY A O 1
ATOM 593 N N . VAL A 1 82 ? -0.305 -6.677 -15.847 1.00 97.38 82 VAL A N 1
ATOM 594 C CA . VAL A 1 82 ? -1.388 -7.408 -16.524 1.00 97.38 82 VAL A CA 1
ATOM 595 C C . VAL A 1 82 ? -2.025 -8.426 -15.584 1.00 97.38 82 VAL A C 1
ATOM 597 O O . VAL A 1 82 ? -3.247 -8.460 -15.473 1.00 97.38 82 VAL A O 1
ATOM 600 N N . PHE A 1 83 ? -1.216 -9.213 -14.872 1.00 96.94 83 PHE A N 1
ATOM 601 C CA . PHE A 1 83 ? -1.717 -10.200 -13.918 1.00 96.94 83 PHE A CA 1
ATOM 602 C C . PHE A 1 83 ? -2.515 -9.540 -12.787 1.00 96.94 83 PHE A C 1
ATOM 604 O O . PHE A 1 83 ? -3.624 -9.969 -12.487 1.00 96.94 83 PHE A O 1
ATOM 611 N N . SER A 1 84 ? -1.992 -8.453 -12.212 1.00 93.06 84 SER A N 1
ATOM 612 C CA . SER A 1 84 ? -2.674 -7.685 -11.165 1.00 93.06 84 SER A CA 1
ATOM 613 C C . SER A 1 84 ? -4.014 -7.116 -11.645 1.00 93.06 84 SER A C 1
ATOM 615 O O . SER A 1 84 ? -5.031 -7.271 -10.970 1.00 93.06 84 SER A O 1
ATOM 617 N N . ALA A 1 85 ? -4.051 -6.524 -12.843 1.00 95.06 85 ALA A N 1
ATOM 618 C CA . ALA A 1 85 ? -5.281 -5.987 -13.421 1.00 95.06 85 ALA A CA 1
ATOM 619 C C . ALA A 1 85 ? -6.314 -7.085 -13.722 1.00 95.06 85 ALA A C 1
ATOM 621 O O . ALA A 1 85 ? -7.488 -6.925 -13.388 1.00 95.06 85 ALA A O 1
ATOM 622 N N . ALA A 1 86 ? -5.882 -8.205 -14.311 1.00 96.81 86 ALA A N 1
ATOM 623 C CA . ALA A 1 86 ? -6.748 -9.347 -14.596 1.00 96.81 86 ALA A CA 1
ATOM 624 C C . ALA A 1 86 ? -7.332 -9.944 -13.310 1.00 96.81 86 ALA A C 1
ATOM 626 O O . ALA A 1 86 ? -8.530 -10.210 -13.243 1.00 96.81 86 ALA A O 1
ATOM 627 N N . PHE A 1 87 ? -6.508 -10.092 -12.271 1.00 95.12 87 PHE A N 1
ATOM 628 C CA . PHE A 1 87 ? -6.949 -10.579 -10.969 1.00 95.12 87 PHE A CA 1
ATOM 629 C C . PHE A 1 87 ? -7.942 -9.620 -10.297 1.00 95.12 87 PHE A C 1
ATOM 631 O O . PHE A 1 87 ? -8.955 -10.061 -9.759 1.00 95.12 87 PHE A O 1
ATOM 638 N N . GLY A 1 88 ? -7.711 -8.307 -10.387 1.00 92.31 88 GLY A N 1
ATOM 639 C CA . GLY A 1 88 ? -8.663 -7.300 -9.912 1.00 92.31 88 GLY A CA 1
ATOM 640 C C . GLY A 1 88 ? -10.011 -7.365 -10.640 1.00 92.31 88 GLY A C 1
ATOM 641 O O . GLY A 1 88 ? -11.057 -7.296 -9.998 1.00 92.31 88 GLY A O 1
ATOM 642 N N . LEU A 1 89 ? -10.002 -7.557 -11.964 1.00 95.56 89 LEU A N 1
ATOM 643 C CA . LEU A 1 89 ? -11.222 -7.749 -12.757 1.00 95.56 89 LEU A CA 1
ATOM 644 C C . LEU A 1 89 ? -11.962 -9.036 -12.371 1.00 95.56 89 LEU A C 1
ATOM 646 O O . LEU A 1 89 ? -13.185 -9.034 -12.252 1.00 95.56 89 LEU A O 1
ATOM 650 N N . PHE A 1 90 ? -11.215 -10.119 -12.154 1.00 95.75 90 PHE A N 1
ATOM 651 C CA . PHE A 1 90 ? -11.755 -11.396 -11.698 1.00 95.75 90 PHE A CA 1
ATOM 652 C C . PHE A 1 90 ? -12.449 -11.258 -10.336 1.00 95.75 90 PHE A C 1
ATOM 654 O O . PHE A 1 90 ? -13.600 -11.667 -10.199 1.00 95.75 90 PHE A O 1
ATOM 661 N N . LEU A 1 91 ? -11.799 -10.608 -9.366 1.00 92.12 91 LEU A N 1
ATOM 662 C CA . LEU A 1 91 ? -12.389 -10.295 -8.060 1.00 92.12 91 LEU A CA 1
ATOM 663 C C . LEU A 1 91 ? -13.658 -9.449 -8.191 1.00 92.12 91 LEU A C 1
ATOM 665 O O . LEU A 1 91 ? -14.663 -9.757 -7.560 1.00 92.12 91 LEU A O 1
ATOM 669 N N . ALA A 1 92 ? -13.637 -8.410 -9.029 1.00 91.88 92 ALA A N 1
ATOM 670 C CA . ALA A 1 92 ? -14.805 -7.561 -9.251 1.00 91.88 92 ALA A CA 1
ATOM 671 C C . ALA A 1 92 ? -15.991 -8.346 -9.838 1.00 91.88 92 ALA A C 1
ATOM 673 O O . ALA A 1 92 ? -17.131 -8.131 -9.431 1.00 91.88 92 ALA A O 1
ATOM 674 N N . TRP A 1 93 ? -15.732 -9.279 -10.760 1.00 93.81 93 TRP A N 1
ATOM 675 C CA . TRP A 1 93 ? -16.759 -10.168 -11.303 1.00 93.81 93 TRP A CA 1
ATOM 676 C C . TRP A 1 93 ? -17.295 -11.142 -10.248 1.00 93.81 93 TRP A C 1
ATOM 678 O O . TRP A 1 93 ? -18.510 -11.307 -10.120 1.00 93.81 93 TRP A O 1
ATOM 688 N N . GLN A 1 94 ? -16.398 -11.759 -9.477 1.00 93.00 94 GLN A N 1
ATOM 689 C CA . GLN A 1 94 ? -16.748 -12.716 -8.432 1.00 93.00 94 GLN A CA 1
ATOM 690 C C . GLN A 1 94 ? -17.610 -12.062 -7.345 1.00 93.00 94 GLN A C 1
ATOM 692 O O . GLN A 1 94 ? -18.729 -12.508 -7.104 1.00 93.00 94 GLN A O 1
ATOM 697 N N . ILE A 1 95 ? -17.136 -10.965 -6.757 1.00 90.06 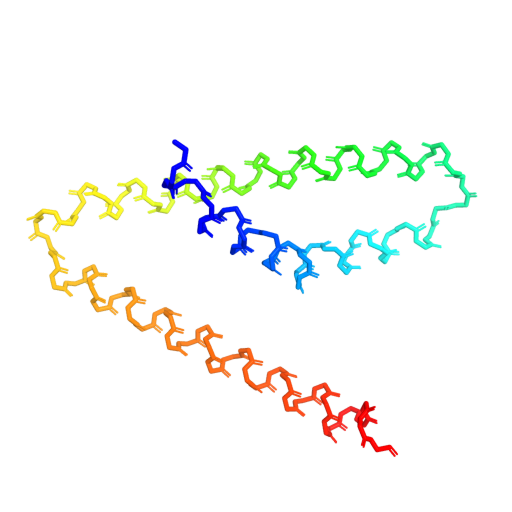95 ILE A N 1
ATOM 698 C CA . ILE A 1 95 ? -17.851 -10.248 -5.694 1.00 90.06 95 ILE A CA 1
ATOM 699 C C . ILE A 1 95 ? -19.138 -9.614 -6.250 1.00 90.06 95 ILE A C 1
ATOM 701 O O . ILE A 1 95 ? -20.193 -9.666 -5.625 1.00 90.06 95 ILE A O 1
ATOM 705 N N . GLY A 1 96 ? -19.078 -9.036 -7.453 1.00 90.69 96 GLY A N 1
ATOM 706 C CA . GLY A 1 96 ? -20.198 -8.311 -8.047 1.00 90.69 96 GLY A CA 1
ATOM 707 C C . GLY A 1 96 ? -21.370 -9.195 -8.481 1.00 90.69 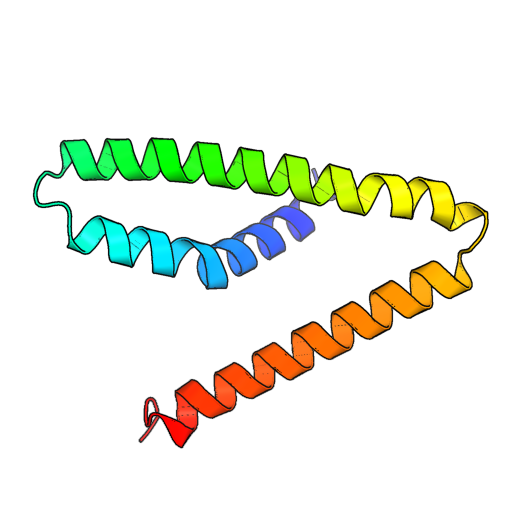96 GLY A C 1
ATOM 708 O O . GLY A 1 96 ? -22.521 -8.902 -8.159 1.00 90.69 96 GLY A O 1
ATOM 709 N N . PHE A 1 97 ? -21.090 -10.259 -9.238 1.00 88.88 97 PHE A N 1
ATOM 710 C CA . PHE A 1 97 ? -22.118 -11.045 -9.931 1.00 88.88 97 PHE A CA 1
ATOM 711 C C . PHE A 1 97 ? -22.307 -12.450 -9.363 1.00 88.88 97 PHE A C 1
ATOM 713 O O . PHE A 1 97 ? -23.428 -12.957 -9.387 1.00 88.88 97 PHE A O 1
ATOM 720 N N . VAL A 1 98 ? -21.238 -13.091 -8.879 1.00 86.88 98 VAL A N 1
ATOM 721 C CA . VAL A 1 98 ? -21.304 -14.475 -8.373 1.00 86.88 98 VAL A CA 1
ATOM 722 C C . VAL A 1 98 ? -21.781 -14.494 -6.926 1.00 86.88 98 VAL A C 1
ATOM 724 O O . VAL A 1 98 ? -22.692 -15.247 -6.595 1.00 86.88 98 VAL A O 1
ATOM 727 N N . GLU A 1 99 ? -21.216 -13.628 -6.087 1.00 86.94 99 GLU A N 1
ATOM 728 C CA . GLU A 1 99 ? -21.632 -13.450 -4.688 1.00 86.94 99 GLU A CA 1
ATOM 729 C C . GLU A 1 99 ? -22.904 -12.596 -4.557 1.00 86.94 99 GLU A C 1
ATOM 731 O O . GLU A 1 99 ? -23.466 -12.478 -3.472 1.00 86.94 99 GLU A O 1
ATOM 736 N N . GLY A 1 100 ? -23.398 -12.052 -5.675 1.00 79.94 100 GLY A N 1
ATOM 737 C CA . GLY A 1 100 ? -24.706 -11.411 -5.755 1.00 79.94 100 GLY A CA 1
ATOM 738 C C . GLY A 1 100 ? -24.759 -9.977 -5.238 1.00 79.94 100 GLY A C 1
ATOM 739 O O . GLY A 1 100 ? -25.852 -9.494 -4.992 1.00 79.94 100 GLY A O 1
ATOM 740 N N . LEU A 1 101 ? -23.633 -9.264 -5.101 1.00 83.69 101 LEU A N 1
ATOM 741 C CA . LEU A 1 101 ? -23.641 -7.867 -4.636 1.00 83.69 101 LEU A CA 1
ATOM 742 C C . LEU A 1 101 ? -24.519 -6.941 -5.504 1.00 83.69 101 LEU A C 1
ATOM 744 O O . LEU A 1 101 ? -25.105 -5.991 -4.990 1.00 83.69 101 LEU A O 1
ATOM 748 N N . PHE A 1 102 ? -24.588 -7.191 -6.816 1.00 80.25 102 PHE A N 1
ATOM 749 C CA . PHE A 1 102 ? -25.375 -6.398 -7.772 1.00 80.25 102 PHE A CA 1
ATOM 750 C C . PHE A 1 102 ? -26.669 -7.083 -8.249 1.00 80.25 102 PHE A C 1
ATOM 752 O O . PHE A 1 102 ? -27.235 -6.669 -9.264 1.00 80.25 102 PHE A O 1
ATOM 759 N N . ARG A 1 103 ? -27.127 -8.133 -7.562 1.00 56.12 103 ARG A N 1
ATOM 760 C CA . ARG A 1 103 ? -28.438 -8.763 -7.776 1.00 56.12 103 ARG A CA 1
ATOM 761 C C . ARG A 1 103 ? -29.327 -8.550 -6.562 1.00 56.12 103 ARG A C 1
ATOM 763 O O . ARG A 1 103 ? -30.544 -8.401 -6.792 1.00 56.12 103 ARG A O 1
#

pLDDT: mean 89.79, std 7.65, range [56.12, 97.38]

Radius of gyration: 18.08 Å; chains: 1; bounding box: 50×34×45 Å

Sequence (103 aa):
MKHARRPLLVGMIHGLAGSAALMLLALTTIPSPLLGLAYIGIFGVGSIGGMLVMSSMIGLPFVWTARRFSRINQGIKVTAGVFSAAFGLFLAWQIGFVEGLFR

Secondary structure (DSSP, 8-state):
-TTTHHHHHHHHHHHHHTHHHHHHHHHHT---HHHHHHHHHHHHHHHHHHHHHHHHHHHHHHHHHTTT-HHHHHHHHHHHHHHHHHHHHHHHHIIIIIS-TT-

Foldseek 3Di:
DVVVPVVVVVVVVVCVVPVVVVLVVVLVVDPDPVVNVVSCVVSVVVVVVVCVVVCCVVVVVLVVCCVVCVVVSVVVVVVVVVVVVVVVVVVCCCVPPVVPVVD